Protein AF-A0A844HP53-F1 (afdb_monomer)

Structure (mmCIF, N/CA/C/O backbone):
data_AF-A0A844HP53-F1
#
_entry.id   AF-A0A844HP53-F1
#
loop_
_atom_site.group_PDB
_atom_site.id
_atom_site.type_symbol
_atom_site.label_atom_id
_atom_site.label_alt_id
_atom_site.label_comp_id
_atom_site.label_asym_id
_atom_site.label_entity_id
_atom_site.label_seq_id
_atom_site.pdbx_PDB_ins_code
_atom_site.Cartn_x
_atom_site.Cartn_y
_atom_site.Cartn_z
_atom_site.occupancy
_atom_site.B_iso_or_equiv
_atom_site.auth_seq_id
_atom_site.auth_comp_id
_atom_site.auth_asym_id
_atom_site.auth_atom_id
_atom_site.pdbx_PDB_model_num
ATOM 1 N N . MET A 1 1 ? -30.513 25.811 -6.859 1.00 56.50 1 MET A N 1
ATOM 2 C CA . MET A 1 1 ? -29.983 24.717 -6.025 1.00 56.50 1 MET A CA 1
ATOM 3 C C . MET A 1 1 ? -29.668 23.568 -6.950 1.00 56.50 1 MET A C 1
ATOM 5 O O . MET A 1 1 ? -30.513 23.239 -7.775 1.00 56.50 1 MET A O 1
ATOM 9 N N . ASN A 1 2 ? -28.426 23.099 -6.909 1.00 81.19 2 ASN A N 1
ATOM 10 C CA . ASN A 1 2 ? -27.923 22.003 -7.724 1.00 81.19 2 ASN A CA 1
ATOM 11 C C . ASN A 1 2 ? -28.141 20.697 -6.949 1.00 81.19 2 ASN A C 1
ATOM 13 O O . ASN A 1 2 ? -27.828 20.632 -5.767 1.00 81.19 2 ASN A O 1
ATOM 17 N N . TRP A 1 3 ? -28.694 19.682 -7.607 1.00 73.06 3 TRP A N 1
ATOM 18 C CA . TRP A 1 3 ? -29.019 18.391 -6.989 1.00 73.06 3 TRP A CA 1
ATOM 19 C C . TRP A 1 3 ? -27.770 17.646 -6.479 1.00 73.06 3 TRP A C 1
ATOM 21 O O . TRP A 1 3 ? -27.848 16.889 -5.518 1.00 73.06 3 TRP A O 1
ATOM 31 N N . MET A 1 4 ? -26.606 17.922 -7.077 1.00 60.91 4 MET A N 1
ATOM 32 C CA . MET A 1 4 ? -25.311 17.404 -6.624 1.00 60.91 4 MET A CA 1
ATOM 33 C C . MET A 1 4 ? -24.900 17.964 -5.254 1.00 60.91 4 MET A C 1
ATOM 35 O O . MET A 1 4 ? -24.504 17.196 -4.384 1.00 60.91 4 MET A O 1
ATOM 39 N N . ASP A 1 5 ? -25.076 19.268 -5.027 1.00 77.81 5 ASP A N 1
ATOM 40 C CA . ASP A 1 5 ? -24.695 19.920 -3.765 1.00 77.81 5 ASP A CA 1
ATOM 41 C C . ASP A 1 5 ? -25.556 19.417 -2.585 1.00 77.81 5 ASP A C 1
ATOM 43 O O . ASP A 1 5 ? -25.084 19.313 -1.453 1.00 77.81 5 ASP A O 1
ATOM 47 N N . GLU A 1 6 ? -26.829 19.088 -2.840 1.00 77.31 6 GLU A N 1
ATOM 48 C CA . GLU A 1 6 ? -27.730 18.497 -1.839 1.00 77.31 6 GLU A CA 1
ATOM 49 C C . GLU A 1 6 ? -27.341 17.048 -1.506 1.00 77.31 6 GLU A C 1
ATOM 51 O O . GLU A 1 6 ? -27.349 16.667 -0.335 1.00 77.31 6 GLU A O 1
ATOM 56 N N . TYR A 1 7 ? -26.939 16.264 -2.511 1.00 76.56 7 TYR A N 1
ATOM 57 C CA . TYR A 1 7 ? -26.491 14.882 -2.333 1.00 76.56 7 TYR A CA 1
ATOM 58 C C . TYR A 1 7 ? -25.158 14.787 -1.572 1.00 76.56 7 TYR A C 1
ATOM 60 O O . TYR A 1 7 ? -25.020 13.976 -0.656 1.00 76.56 7 TYR A O 1
ATOM 68 N N . GLU A 1 8 ? -24.191 15.651 -1.886 1.00 80.12 8 GLU A N 1
ATOM 69 C CA . GLU A 1 8 ? -22.918 15.721 -1.156 1.00 80.12 8 GLU A CA 1
ATOM 70 C C . GLU A 1 8 ? -23.117 16.151 0.303 1.00 80.12 8 GLU A C 1
ATOM 72 O O . GLU A 1 8 ? -22.498 15.591 1.211 1.00 80.12 8 GLU A O 1
ATOM 77 N N . ALA A 1 9 ? -24.022 17.101 0.557 1.00 79.12 9 ALA A N 1
ATOM 78 C CA . ALA A 1 9 ? -24.368 17.511 1.915 1.00 79.12 9 ALA A CA 1
ATOM 79 C C . ALA A 1 9 ? -25.042 16.379 2.712 1.00 79.12 9 ALA A C 1
ATOM 81 O O . ALA A 1 9 ? -24.780 16.232 3.910 1.00 79.12 9 ALA A O 1
ATOM 82 N N . GLU A 1 10 ? -25.881 15.567 2.064 1.00 84.62 10 GLU A N 1
ATOM 83 C CA . GLU A 1 10 ? -26.513 14.399 2.680 1.00 84.62 10 GLU A CA 1
ATOM 84 C C . GLU A 1 10 ? -25.484 13.312 3.020 1.00 84.62 10 GLU A C 1
ATOM 86 O O . GLU A 1 10 ? -25.452 12.848 4.162 1.00 84.62 10 GLU A O 1
ATOM 91 N N . LEU A 1 11 ? -24.587 12.973 2.089 1.00 81.12 11 LEU A N 1
ATOM 92 C CA . LEU A 1 11 ? -23.489 12.026 2.324 1.00 81.12 11 LEU A CA 1
ATOM 93 C C . LEU A 1 11 ? -22.567 12.487 3.457 1.00 81.12 11 LEU A C 1
ATOM 95 O O . LEU A 1 11 ? -22.246 11.706 4.353 1.00 81.12 11 LEU A O 1
ATOM 99 N N . ALA A 1 12 ? -22.191 13.767 3.475 1.00 79.38 12 ALA A N 1
ATOM 100 C CA . ALA A 1 12 ? -21.385 14.333 4.553 1.00 79.38 12 ALA A CA 1
ATOM 101 C C . ALA A 1 12 ? -22.116 14.279 5.907 1.00 79.38 12 ALA A C 1
ATOM 103 O O . ALA A 1 12 ? -21.496 14.039 6.946 1.00 79.38 12 ALA A O 1
ATOM 104 N N . GLY A 1 13 ? -23.438 14.480 5.914 1.00 81.00 13 GLY A N 1
ATOM 105 C CA . GLY A 1 13 ? -24.278 14.319 7.100 1.00 81.00 13 GLY A CA 1
ATOM 106 C C . GLY A 1 13 ? -24.321 12.874 7.604 1.00 81.00 13 GLY A C 1
ATOM 107 O O . GLY A 1 13 ? -24.155 12.642 8.803 1.00 81.00 13 GLY A O 1
ATOM 108 N N . GLN A 1 14 ? -24.488 11.908 6.699 1.00 85.38 14 GLN A N 1
ATOM 109 C CA . GLN A 1 14 ? -24.494 10.477 7.015 1.00 85.38 14 GLN A CA 1
ATOM 110 C C . GLN A 1 14 ? -23.136 10.008 7.550 1.00 85.38 14 GLN A C 1
ATOM 112 O O . GLN A 1 14 ? -23.093 9.340 8.582 1.00 85.38 14 GLN A O 1
ATOM 117 N N . ALA A 1 15 ? -22.031 10.426 6.926 1.00 80.50 15 ALA A N 1
ATOM 118 C CA . ALA A 1 15 ? -20.679 10.107 7.383 1.00 80.50 15 ALA A CA 1
ATOM 119 C C . ALA A 1 15 ? -20.414 10.638 8.803 1.00 80.50 15 ALA A C 1
ATOM 121 O O . ALA A 1 15 ? -19.943 9.903 9.668 1.00 80.50 15 ALA A O 1
ATOM 122 N N . ARG A 1 16 ? -20.799 11.890 9.092 1.00 85.31 16 ARG A N 1
ATOM 123 C CA . ARG A 1 16 ? -20.675 12.469 10.444 1.00 85.31 16 ARG A CA 1
ATOM 124 C C . ARG A 1 16 ? -21.508 11.720 11.482 1.00 85.31 16 ARG A C 1
ATOM 126 O O . ARG A 1 16 ? -21.058 11.546 12.611 1.00 85.31 16 ARG A O 1
ATOM 133 N N . ALA A 1 17 ? -22.716 11.292 11.116 1.00 82.81 17 ALA A N 1
ATOM 134 C CA . ALA A 1 17 ? -23.575 10.519 12.006 1.00 82.81 17 ALA A CA 1
ATOM 135 C C . ALA A 1 17 ? -22.999 9.123 12.294 1.00 82.81 17 ALA A C 1
ATOM 137 O O . ALA A 1 17 ? -23.087 8.665 13.432 1.00 82.81 17 ALA A O 1
ATOM 138 N N . ALA A 1 18 ? -22.384 8.480 11.298 1.00 81.00 18 ALA A N 1
ATOM 139 C CA . ALA A 1 18 ? -21.713 7.193 11.462 1.00 81.00 18 ALA A CA 1
ATOM 140 C C . ALA A 1 18 ? -20.520 7.298 12.425 1.00 81.00 18 ALA A C 1
ATOM 142 O O . ALA A 1 18 ? -20.474 6.557 13.403 1.00 81.00 18 ALA A O 1
ATOM 143 N N . ILE A 1 19 ? -19.643 8.290 12.231 1.00 80.56 19 ILE A N 1
ATOM 144 C CA . ILE A 1 19 ? -18.492 8.538 13.119 1.00 80.56 19 ILE A CA 1
ATOM 145 C C . ILE A 1 19 ? -18.961 8.794 14.558 1.00 80.56 19 ILE A C 1
ATOM 147 O O . ILE A 1 19 ? -18.470 8.185 15.503 1.00 80.56 19 ILE A O 1
ATOM 151 N N . ALA A 1 20 ? -19.976 9.646 14.741 1.00 85.44 20 ALA A N 1
ATOM 152 C CA . ALA A 1 20 ? -20.517 9.930 16.070 1.00 85.44 20 ALA A CA 1
ATOM 153 C C . ALA A 1 20 ? -21.138 8.689 16.741 1.00 85.44 20 ALA A C 1
ATOM 155 O O . ALA A 1 20 ? -21.084 8.552 17.966 1.00 85.44 20 ALA A O 1
ATOM 156 N N . ALA A 1 21 ? -21.741 7.789 15.958 1.00 85.31 21 ALA A N 1
ATOM 157 C CA . ALA A 1 21 ? -22.288 6.536 16.462 1.00 85.31 21 ALA A CA 1
ATOM 158 C C . ALA A 1 21 ? -21.182 5.551 16.875 1.00 85.31 21 ALA A C 1
ATOM 160 O O . ALA A 1 21 ? -21.308 4.918 17.925 1.00 85.31 21 ALA A O 1
ATOM 161 N N . GLU A 1 22 ? -20.097 5.457 16.104 1.00 83.19 22 GLU A N 1
ATOM 162 C CA . GLU A 1 22 ? -18.919 4.653 16.450 1.00 83.19 22 GLU A CA 1
ATOM 163 C C . GLU A 1 22 ? -18.240 5.165 17.723 1.00 83.19 22 GLU A C 1
ATOM 165 O O . GLU A 1 22 ? -17.995 4.384 18.645 1.00 83.19 22 GLU A O 1
ATOM 170 N N . ASP A 1 23 ? -18.044 6.479 17.845 1.00 86.38 23 ASP A N 1
ATOM 171 C CA . ASP A 1 23 ? -17.494 7.103 19.051 1.00 86.38 23 ASP A CA 1
ATOM 172 C C . ASP A 1 23 ? -18.372 6.849 20.279 1.00 86.38 23 ASP A C 1
ATOM 174 O O . ASP A 1 23 ? -17.874 6.561 21.373 1.00 86.38 23 ASP A O 1
ATOM 178 N N . ALA A 1 24 ? -19.695 6.948 20.131 1.00 86.75 24 ALA A N 1
ATOM 179 C CA . ALA A 1 24 ? -20.627 6.657 21.213 1.00 86.75 24 ALA A CA 1
ATOM 180 C C . ALA A 1 24 ? -20.576 5.177 21.619 1.00 86.75 24 ALA A C 1
ATOM 182 O O . ALA A 1 24 ? -20.567 4.873 22.814 1.00 86.75 24 ALA A O 1
ATOM 183 N N . ALA A 1 25 ? -20.498 4.266 20.645 1.00 86.31 25 ALA A N 1
ATOM 184 C CA . ALA A 1 25 ? -20.372 2.834 20.886 1.00 86.31 25 ALA A CA 1
ATOM 185 C C . ALA A 1 25 ? -19.059 2.502 21.606 1.00 86.31 25 ALA A C 1
ATOM 187 O O . ALA A 1 25 ? -19.082 1.812 22.625 1.00 86.31 25 ALA A O 1
ATOM 188 N N . TRP A 1 26 ? -17.932 3.061 21.155 1.00 83.81 26 TRP A N 1
ATOM 189 C CA . TRP A 1 26 ? -16.643 2.910 21.825 1.00 83.81 26 TRP A CA 1
ATOM 190 C C . TRP A 1 26 ? -16.691 3.457 23.250 1.00 83.81 26 TRP A C 1
ATOM 192 O O . TRP A 1 26 ? -16.259 2.796 24.191 1.00 83.81 26 TRP A O 1
ATOM 202 N N . ASN A 1 27 ? -17.257 4.646 23.456 1.00 90.31 27 ASN A N 1
ATOM 203 C CA . ASN A 1 27 ? -17.335 5.255 24.782 1.00 90.31 27 ASN A CA 1
ATOM 204 C C .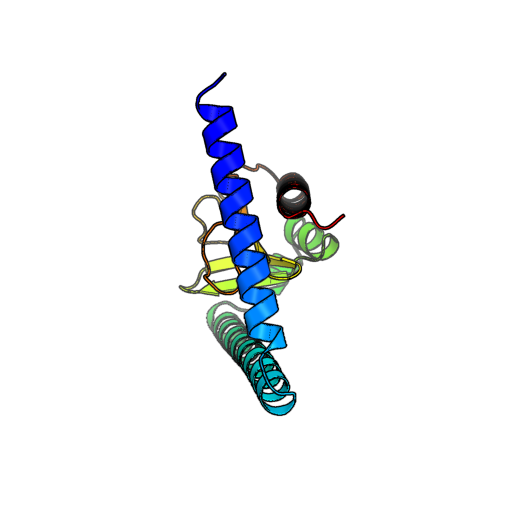 ASN A 1 27 ? -18.270 4.519 25.748 1.00 90.31 27 ASN A C 1
ATOM 206 O O . ASN A 1 27 ? -18.037 4.590 26.956 1.00 90.31 27 ASN A O 1
ATOM 210 N N . ALA A 1 28 ? -19.262 3.787 25.238 1.00 92.06 28 ALA A N 1
ATOM 211 C CA . ALA A 1 28 ? -20.152 2.951 26.036 1.00 92.06 28 ALA A CA 1
ATOM 212 C C . ALA A 1 28 ? -19.487 1.663 26.557 1.00 92.06 28 ALA A C 1
ATOM 214 O O . ALA A 1 28 ? -19.975 1.091 27.532 1.00 92.06 28 ALA A O 1
ATOM 215 N N . LEU A 1 29 ? -18.379 1.219 25.949 1.00 90.75 29 LEU A N 1
ATOM 216 C CA . LEU A 1 29 ? -17.634 0.049 26.414 1.00 90.75 29 LEU A CA 1
ATOM 217 C C . LEU A 1 29 ? -16.970 0.310 27.771 1.00 90.75 29 LEU A C 1
ATOM 219 O O . LEU A 1 29 ? -16.380 1.368 28.023 1.00 90.75 29 LEU A O 1
ATOM 223 N N . SER A 1 30 ? -16.996 -0.702 28.632 1.00 95.81 30 SER A N 1
ATOM 224 C CA . SER A 1 30 ? -16.219 -0.713 29.867 1.00 95.81 30 SER A CA 1
ATOM 225 C C . SER A 1 30 ? -14.708 -0.737 29.579 1.00 95.81 30 SER A C 1
ATOM 227 O O . SER A 1 30 ? -14.279 -1.161 28.503 1.00 95.81 30 SER A O 1
ATOM 229 N N . PRO A 1 31 ? -13.854 -0.332 30.541 1.00 94.56 31 PRO A N 1
ATOM 230 C CA . PRO A 1 31 ? -12.403 -0.408 30.370 1.00 94.56 31 PRO A CA 1
ATOM 231 C C . PRO A 1 31 ? -11.898 -1.809 29.992 1.00 94.56 31 PRO A C 1
ATOM 233 O O . PRO A 1 31 ? -11.019 -1.924 29.145 1.00 94.56 31 PRO A O 1
ATOM 236 N N . ALA A 1 32 ? -12.493 -2.864 30.562 1.00 93.12 32 ALA A N 1
ATOM 237 C CA . ALA A 1 32 ? -12.123 -4.248 30.264 1.00 93.12 32 ALA A CA 1
ATOM 238 C C . ALA A 1 32 ? -12.490 -4.659 28.826 1.00 93.12 32 ALA A C 1
ATOM 240 O O . ALA A 1 32 ? -11.725 -5.361 28.170 1.00 93.12 32 ALA A O 1
ATOM 241 N N . GLU A 1 33 ? -13.635 -4.202 28.311 1.00 92.38 33 GLU A N 1
ATOM 242 C CA . GLU A 1 33 ? -14.043 -4.459 26.923 1.00 92.38 33 GLU A CA 1
ATOM 243 C C . GLU A 1 33 ? -13.157 -3.708 25.925 1.00 92.38 33 GLU A C 1
ATOM 245 O O . GLU A 1 33 ? -12.764 -4.277 24.908 1.00 92.38 33 GLU A O 1
ATOM 250 N N . LYS A 1 34 ? -12.772 -2.463 26.237 1.00 91.06 34 LYS A N 1
ATOM 251 C CA . LYS A 1 34 ? -11.810 -1.697 25.427 1.00 91.06 34 LYS A CA 1
ATOM 252 C C . LYS A 1 34 ? -10.444 -2.371 25.386 1.00 91.06 34 LYS A C 1
ATOM 254 O O . LYS A 1 34 ? -9.846 -2.482 24.321 1.00 91.06 34 LYS A O 1
ATOM 259 N N . GLU A 1 35 ? -9.957 -2.840 26.533 1.00 91.19 35 GLU A N 1
ATOM 260 C CA . GLU A 1 35 ? -8.684 -3.558 26.622 1.00 91.19 35 GLU A CA 1
ATOM 261 C C . GLU A 1 35 ? -8.722 -4.862 25.816 1.00 91.19 35 GLU A C 1
ATOM 263 O O . GLU A 1 35 ? -7.800 -5.132 25.047 1.00 91.19 35 GLU A O 1
ATOM 268 N N . ALA A 1 36 ? -9.813 -5.628 25.909 1.00 89.94 36 ALA A N 1
ATOM 269 C CA . ALA A 1 36 ? -10.008 -6.835 25.111 1.00 89.94 36 ALA A CA 1
ATOM 270 C C . ALA A 1 36 ? -10.056 -6.540 23.601 1.00 89.94 36 ALA A C 1
ATOM 272 O O . ALA A 1 36 ? -9.459 -7.280 22.821 1.00 89.94 36 ALA A O 1
ATOM 273 N N . ALA A 1 37 ? -10.713 -5.452 23.184 1.00 85.38 37 ALA A N 1
ATOM 274 C CA . ALA A 1 37 ? -10.762 -5.033 21.784 1.00 85.38 37 ALA A CA 1
ATOM 275 C C . ALA A 1 37 ? -9.371 -4.649 21.249 1.00 85.38 37 ALA A C 1
ATOM 277 O O . ALA A 1 37 ? -8.965 -5.125 20.192 1.00 85.38 37 ALA A O 1
ATOM 278 N N . LEU A 1 38 ? -8.602 -3.863 22.010 1.00 86.12 38 LEU A N 1
ATOM 279 C CA . LEU A 1 38 ? -7.226 -3.497 21.651 1.00 86.12 38 LEU A CA 1
ATOM 280 C C . LEU A 1 38 ? -6.287 -4.710 21.629 1.00 86.12 38 LEU A C 1
ATOM 282 O O . LEU A 1 38 ? -5.393 -4.793 20.787 1.00 86.12 38 LEU A O 1
ATOM 286 N N . ALA A 1 39 ? -6.471 -5.658 22.550 1.00 87.12 39 ALA A N 1
ATOM 287 C CA . ALA A 1 39 ? -5.716 -6.905 22.561 1.00 87.12 39 ALA A CA 1
ATOM 288 C C . ALA A 1 39 ? -6.046 -7.775 21.340 1.00 87.12 39 ALA A C 1
ATOM 290 O O . ALA A 1 39 ? -5.140 -8.355 20.744 1.00 87.12 39 ALA A O 1
ATOM 291 N N . ALA A 1 40 ? -7.317 -7.832 20.933 1.00 84.69 40 ALA A N 1
ATOM 292 C CA . ALA A 1 40 ? -7.735 -8.535 19.727 1.00 84.69 40 ALA A CA 1
ATOM 293 C C . ALA A 1 40 ? -7.159 -7.890 18.456 1.00 84.69 40 ALA A C 1
ATOM 295 O O . ALA A 1 40 ? -6.686 -8.615 17.584 1.00 84.69 40 ALA A O 1
ATOM 296 N N . ASP A 1 41 ? -7.142 -6.555 18.367 1.00 80.38 41 ASP A N 1
ATOM 297 C CA . ASP A 1 41 ? -6.516 -5.839 17.246 1.00 80.38 41 ASP A CA 1
ATOM 298 C C . ASP A 1 41 ? -5.017 -6.147 17.151 1.00 80.38 41 ASP A C 1
ATOM 300 O O . ASP A 1 41 ? -4.506 -6.536 16.101 1.00 80.38 41 ASP A O 1
ATOM 304 N N . ARG A 1 42 ? -4.313 -6.093 18.287 1.00 83.94 42 ARG A N 1
ATOM 305 C CA . ARG A 1 42 ? -2.894 -6.459 18.355 1.00 83.94 42 ARG A CA 1
ATOM 306 C C . ARG A 1 42 ? -2.651 -7.903 17.926 1.00 83.94 42 ARG A C 1
ATOM 308 O O . ARG A 1 42 ? -1.743 -8.150 17.143 1.00 83.94 42 ARG A O 1
ATOM 315 N N . ALA A 1 43 ? -3.477 -8.839 18.389 1.00 85.88 43 ALA A N 1
ATOM 316 C CA . ALA A 1 43 ? -3.358 -10.244 18.015 1.00 85.88 43 ALA A CA 1
ATOM 317 C C . ALA A 1 43 ? -3.596 -10.471 16.513 1.00 85.88 43 ALA A C 1
ATOM 319 O O . ALA A 1 43 ? -2.929 -11.312 15.913 1.00 85.88 43 ALA A O 1
ATOM 320 N N . LYS A 1 44 ? -4.513 -9.719 15.886 1.00 82.88 44 LYS A N 1
ATOM 321 C CA . LYS A 1 44 ? -4.699 -9.750 14.427 1.00 82.88 44 LYS A CA 1
ATOM 322 C C . LYS A 1 44 ? -3.456 -9.251 13.696 1.00 82.88 44 LYS A C 1
ATOM 324 O O . LYS A 1 44 ? -3.004 -9.931 12.781 1.00 82.88 44 LYS A O 1
ATOM 329 N N . ARG A 1 45 ? -2.881 -8.123 14.130 1.00 79.12 45 ARG A N 1
ATOM 330 C CA . ARG A 1 45 ? -1.635 -7.583 13.556 1.00 79.12 45 ARG A CA 1
ATOM 331 C C . ARG A 1 45 ? -0.486 -8.583 13.675 1.00 79.12 45 ARG A C 1
ATOM 333 O O . ARG A 1 45 ? 0.132 -8.913 12.675 1.00 79.12 45 ARG A O 1
ATOM 340 N N . GLU A 1 46 ? -0.278 -9.152 14.861 1.00 84.12 46 GLU A N 1
ATOM 341 C CA . GLU A 1 46 ? 0.754 -10.174 15.092 1.00 84.12 46 GLU A CA 1
ATOM 342 C C . GLU A 1 46 ? 0.533 -11.436 14.238 1.00 84.12 46 GLU A C 1
ATOM 344 O O . GLU A 1 46 ? 1.488 -12.036 13.738 1.00 84.12 46 GLU A O 1
ATOM 349 N N . ALA A 1 47 ? -0.721 -11.858 14.049 1.00 80.56 47 ALA A N 1
ATOM 350 C CA . ALA A 1 47 ? -1.053 -13.003 13.206 1.00 80.56 47 ALA A CA 1
ATOM 351 C C . ALA A 1 47 ? -0.791 -12.732 11.717 1.00 80.56 47 ALA A C 1
ATOM 353 O O .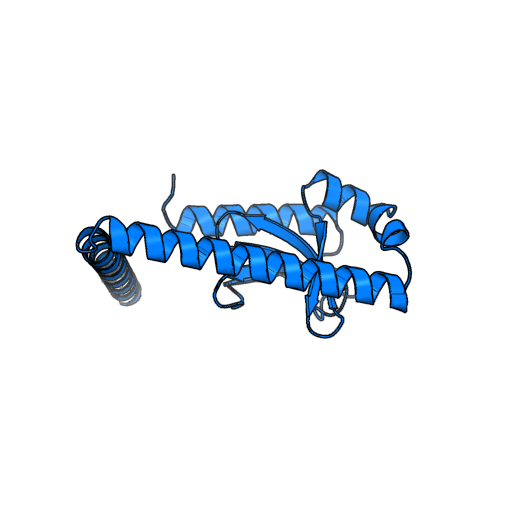 ALA A 1 47 ? -0.323 -13.635 11.014 1.00 80.56 47 ALA A O 1
ATOM 354 N N . GLU A 1 48 ? -1.075 -11.516 11.250 1.00 77.81 48 GLU A N 1
ATOM 355 C CA . GLU A 1 48 ? -0.774 -11.094 9.885 1.00 77.81 48 GLU A CA 1
ATOM 356 C C . GLU A 1 48 ? 0.738 -10.972 9.678 1.00 77.81 48 GLU A C 1
ATOM 358 O O . GLU A 1 48 ? 1.255 -11.580 8.746 1.00 77.81 48 GLU A O 1
ATOM 363 N N . ASP A 1 49 ? 1.479 -10.354 10.599 1.00 75.56 49 ASP A N 1
ATOM 364 C CA . ASP A 1 49 ? 2.948 -10.301 10.554 1.00 75.56 49 ASP A CA 1
ATOM 365 C C . ASP A 1 49 ? 3.558 -11.712 10.473 1.00 75.56 49 ASP A C 1
ATOM 367 O O . ASP A 1 49 ? 4.408 -12.002 9.629 1.00 75.56 49 ASP A O 1
ATOM 371 N N . ALA A 1 50 ? 3.068 -12.648 11.293 1.00 79.81 50 ALA A N 1
ATOM 372 C CA . ALA A 1 50 ? 3.520 -14.036 11.259 1.00 79.81 50 ALA A CA 1
ATOM 373 C C . ALA A 1 50 ? 3.141 -14.759 9.954 1.00 79.81 50 ALA A C 1
ATOM 375 O O . ALA A 1 50 ? 3.851 -15.669 9.516 1.00 79.81 50 ALA A O 1
ATOM 376 N N . ARG A 1 51 ? 2.002 -14.420 9.340 1.00 79.56 51 ARG A N 1
ATOM 377 C CA . ARG A 1 51 ? 1.607 -14.943 8.025 1.00 79.56 51 ARG A CA 1
ATOM 378 C C . ARG A 1 51 ? 2.524 -14.406 6.934 1.00 79.56 51 ARG A C 1
ATOM 380 O O . ARG A 1 51 ? 2.961 -15.201 6.105 1.00 79.56 51 ARG A O 1
ATOM 387 N N . GLN A 1 52 ? 2.842 -13.120 6.977 1.00 70.19 52 GLN A N 1
ATOM 388 C CA . GLN A 1 52 ? 3.739 -12.461 6.035 1.00 70.19 52 GLN A CA 1
ATOM 389 C C . GLN A 1 52 ? 5.146 -13.046 6.102 1.00 70.19 52 GLN A C 1
ATOM 391 O O . GLN A 1 52 ? 5.710 -13.401 5.069 1.00 70.19 52 GLN A O 1
ATOM 396 N N . GLU A 1 53 ? 5.664 -13.295 7.305 1.00 76.06 53 GLU A N 1
ATOM 397 C CA . GLU A 1 53 ? 6.964 -13.947 7.463 1.00 76.06 53 GLU A CA 1
ATOM 398 C C . GLU A 1 53 ? 6.972 -15.368 6.878 1.00 76.06 53 GLU A C 1
ATOM 400 O O . GLU A 1 53 ? 7.901 -15.742 6.168 1.00 76.06 53 GLU A O 1
ATOM 405 N N . ARG A 1 54 ? 5.911 -16.165 7.082 1.00 79.31 54 ARG A N 1
ATOM 406 C CA . ARG A 1 54 ? 5.813 -17.499 6.453 1.00 79.31 54 ARG A CA 1
ATOM 407 C C . ARG A 1 54 ? 5.817 -17.427 4.927 1.00 79.31 54 ARG A C 1
ATOM 409 O O . ARG A 1 54 ? 6.409 -18.288 4.280 1.00 79.31 54 ARG A O 1
ATOM 416 N N . ILE A 1 55 ? 5.138 -16.435 4.360 1.00 72.25 55 ILE A N 1
ATOM 417 C CA . ILE A 1 55 ? 5.091 -16.226 2.913 1.00 72.25 55 ILE A CA 1
ATOM 418 C C . ILE A 1 55 ? 6.476 -15.820 2.392 1.00 72.25 55 ILE A C 1
ATOM 420 O O . ILE A 1 55 ? 6.941 -16.414 1.420 1.00 72.25 55 ILE A O 1
ATOM 424 N N . ARG A 1 56 ? 7.165 -14.896 3.078 1.00 67.81 56 ARG A N 1
ATOM 425 C CA . ARG A 1 56 ? 8.548 -14.497 2.774 1.00 67.81 56 ARG A CA 1
ATOM 426 C C . ARG A 1 56 ? 9.490 -15.700 2.782 1.00 67.81 56 ARG A C 1
ATOM 428 O O . ARG A 1 56 ? 10.217 -15.908 1.818 1.00 67.81 56 ARG A O 1
ATOM 435 N N . GLN A 1 57 ? 9.437 -16.534 3.822 1.00 72.62 57 GLN A N 1
ATOM 436 C CA . GLN A 1 57 ? 10.259 -17.749 3.913 1.00 72.62 57 GLN A CA 1
ATOM 437 C C . GLN A 1 57 ? 9.970 -18.730 2.769 1.00 72.62 57 GLN A C 1
ATOM 439 O O . GLN A 1 57 ? 10.896 -19.210 2.123 1.00 72.62 57 GLN A O 1
ATOM 444 N N . HIS A 1 58 ? 8.696 -18.982 2.450 1.00 70.38 58 HIS A N 1
ATOM 445 C CA . HIS A 1 58 ? 8.338 -19.835 1.314 1.00 70.38 58 HIS A CA 1
ATOM 446 C C . HIS A 1 58 ? 8.833 -19.260 -0.026 1.00 70.38 58 HIS A C 1
ATOM 448 O O . HIS A 1 58 ? 9.233 -20.014 -0.914 1.00 70.38 58 HIS A O 1
ATOM 454 N N . HIS A 1 59 ? 8.815 -17.934 -0.193 1.00 60.78 59 HIS A N 1
ATOM 455 C CA . HIS A 1 59 ? 9.363 -17.277 -1.377 1.00 60.78 59 HIS A CA 1
ATOM 456 C C . HIS A 1 59 ? 10.883 -17.458 -1.460 1.00 60.78 59 HIS A C 1
ATOM 458 O O . HIS A 1 59 ? 11.370 -17.956 -2.471 1.00 60.78 59 HIS A O 1
ATOM 464 N N . LEU A 1 60 ? 11.605 -17.170 -0.372 1.00 61.62 60 LEU A N 1
ATOM 465 C CA . LEU A 1 60 ? 13.050 -17.393 -0.239 1.00 61.62 60 LEU A CA 1
ATOM 466 C C . LEU A 1 60 ? 13.450 -18.824 -0.617 1.00 61.62 60 LEU A C 1
ATOM 468 O O . LEU A 1 60 ? 14.392 -19.032 -1.381 1.00 61.62 60 LEU A O 1
ATOM 472 N N . GLU A 1 61 ? 12.713 -19.817 -0.117 1.00 72.25 61 GLU A N 1
ATOM 473 C CA . GLU A 1 61 ? 12.945 -21.234 -0.414 1.00 72.25 61 GLU A CA 1
ATOM 474 C C . GLU A 1 61 ? 12.699 -21.587 -1.887 1.00 72.25 61 GLU A C 1
ATOM 476 O O . GLU A 1 61 ? 13.366 -22.468 -2.435 1.00 72.25 61 GLU A O 1
ATOM 481 N N . ARG A 1 62 ? 11.726 -20.933 -2.531 1.00 61.94 62 ARG A N 1
ATOM 482 C CA . ARG A 1 62 ? 11.263 -21.286 -3.878 1.00 61.94 62 ARG A CA 1
ATOM 483 C C . ARG A 1 62 ? 11.954 -20.505 -4.993 1.00 61.94 62 ARG A C 1
ATOM 485 O O . ARG A 1 62 ? 12.127 -21.054 -6.080 1.00 61.94 62 ARG A O 1
ATOM 492 N N . PHE A 1 63 ? 12.311 -19.254 -4.741 1.00 59.69 63 PHE A N 1
ATOM 493 C CA . PHE A 1 63 ? 12.756 -18.303 -5.759 1.00 59.69 63 PHE A CA 1
ATOM 494 C C . PHE A 1 63 ? 14.127 -17.683 -5.454 1.00 59.69 63 PHE A C 1
ATOM 496 O O . PHE A 1 63 ? 14.727 -17.100 -6.352 1.00 59.69 63 PHE A O 1
ATOM 503 N N . GLY A 1 64 ? 14.677 -17.895 -4.254 1.00 58.41 64 GLY A N 1
ATOM 504 C CA . GLY A 1 64 ? 15.933 -17.283 -3.821 1.00 58.41 64 GLY A CA 1
ATOM 505 C C . GLY A 1 64 ? 15.714 -15.951 -3.096 1.00 58.41 64 GLY A C 1
ATOM 506 O O . GLY A 1 64 ? 14.574 -15.563 -2.850 1.00 58.41 64 GLY A O 1
ATOM 507 N N . PRO A 1 65 ? 16.794 -15.278 -2.668 1.00 56.81 65 PRO A N 1
ATOM 508 C CA . PRO A 1 65 ? 16.684 -14.034 -1.924 1.00 56.81 65 PRO A CA 1
ATOM 509 C C . PRO A 1 65 ? 16.185 -12.879 -2.794 1.00 56.81 65 PRO A C 1
ATOM 511 O O . PRO A 1 65 ? 16.631 -12.703 -3.925 1.00 56.81 65 PRO A O 1
ATOM 514 N N . ASP A 1 66 ? 15.341 -12.039 -2.193 1.00 66.38 66 ASP A N 1
ATOM 515 C CA . ASP A 1 66 ? 14.844 -10.762 -2.731 1.00 66.38 66 ASP A CA 1
ATOM 516 C C . ASP A 1 66 ? 15.969 -9.725 -2.991 1.00 66.38 66 ASP A C 1
ATOM 518 O O . ASP A 1 66 ? 15.719 -8.609 -3.450 1.00 66.38 66 ASP A O 1
ATOM 522 N N . ASP A 1 67 ? 17.224 -10.100 -2.720 1.00 65.75 67 ASP A N 1
ATOM 523 C CA . ASP A 1 67 ? 18.428 -9.275 -2.803 1.00 65.75 67 ASP A CA 1
ATOM 524 C C . ASP A 1 67 ? 18.615 -8.630 -4.184 1.00 65.75 67 ASP A C 1
ATOM 526 O O . ASP A 1 67 ? 19.129 -7.517 -4.268 1.00 65.75 67 ASP A O 1
ATOM 530 N N . GLU A 1 68 ? 18.206 -9.283 -5.278 1.00 74.38 68 GLU A N 1
ATOM 531 C CA . GLU A 1 68 ? 18.324 -8.700 -6.624 1.00 74.38 68 GLU A CA 1
ATOM 532 C C . GLU A 1 68 ? 17.320 -7.564 -6.858 1.00 74.38 68 GLU A C 1
ATOM 534 O O . GLU A 1 68 ? 17.684 -6.526 -7.422 1.00 74.38 68 GLU A O 1
ATOM 539 N N . ALA A 1 69 ? 16.082 -7.724 -6.380 1.00 82.75 69 ALA A N 1
ATOM 540 C CA . ALA A 1 69 ? 15.050 -6.699 -6.469 1.00 82.75 69 ALA A CA 1
ATOM 541 C C . ALA A 1 69 ? 15.438 -5.475 -5.633 1.00 82.75 69 ALA A C 1
ATOM 543 O O . ALA A 1 69 ? 15.457 -4.354 -6.145 1.00 82.75 69 ALA A O 1
ATOM 544 N N . GLU A 1 70 ? 15.840 -5.690 -4.379 1.00 84.31 70 GLU A N 1
ATOM 545 C CA . GLU A 1 70 ? 16.285 -4.630 -3.469 1.00 84.31 70 GLU A CA 1
ATOM 546 C C . GLU A 1 70 ? 17.596 -3.964 -3.928 1.00 84.31 70 GLU A C 1
ATOM 548 O O . GLU A 1 70 ? 17.791 -2.762 -3.730 1.00 84.31 70 GLU A O 1
ATOM 553 N N . ALA A 1 71 ? 18.499 -4.701 -4.588 1.00 84.19 71 ALA A N 1
ATOM 554 C CA . ALA A 1 71 ? 19.748 -4.150 -5.117 1.00 84.19 71 ALA A CA 1
ATOM 555 C C . ALA A 1 71 ? 19.586 -3.384 -6.440 1.00 84.19 71 ALA A C 1
ATOM 557 O O . ALA A 1 71 ? 20.517 -2.655 -6.828 1.00 84.19 71 ALA A O 1
ATOM 558 N N . SER A 1 72 ? 18.451 -3.526 -7.127 1.00 88.62 72 SER A N 1
ATOM 559 C CA . SER A 1 72 ? 18.156 -2.808 -8.369 1.00 88.62 72 SER A CA 1
ATOM 560 C C . SER A 1 72 ? 18.088 -1.286 -8.158 1.00 88.62 72 SER A C 1
ATOM 562 O O . SER A 1 72 ? 17.977 -0.791 -7.034 1.00 88.62 72 SER A O 1
ATOM 564 N N . THR A 1 73 ? 18.197 -0.514 -9.244 1.00 92.12 73 THR A N 1
ATOM 565 C CA . THR A 1 73 ? 18.056 0.954 -9.186 1.00 92.12 73 THR A CA 1
ATOM 566 C C . THR A 1 73 ? 16.691 1.354 -8.627 1.00 92.12 73 THR A C 1
ATOM 568 O O . THR A 1 73 ? 16.618 2.219 -7.754 1.00 92.12 73 THR A O 1
ATOM 571 N N . ASP A 1 74 ? 15.640 0.679 -9.087 1.00 93.06 74 ASP A N 1
ATOM 572 C CA . ASP A 1 74 ? 14.256 0.954 -8.706 1.00 93.06 74 ASP A CA 1
ATOM 573 C C . ASP A 1 74 ? 13.991 0.509 -7.267 1.00 93.06 74 ASP A C 1
ATOM 575 O O . ASP A 1 74 ? 13.490 1.295 -6.465 1.00 93.06 74 ASP A O 1
ATOM 579 N N . GLY A 1 75 ? 14.441 -0.690 -6.884 1.00 91.38 75 GLY A N 1
ATOM 580 C CA . GLY A 1 75 ? 14.319 -1.177 -5.509 1.00 91.38 75 GLY A CA 1
ATOM 581 C C . GLY A 1 75 ? 15.011 -0.272 -4.493 1.00 91.38 75 GLY A C 1
ATOM 582 O O . GLY A 1 75 ? 14.430 0.058 -3.462 1.00 91.38 75 GLY A O 1
ATOM 583 N N . LYS A 1 76 ? 16.202 0.250 -4.811 1.00 91.81 76 LYS A N 1
ATOM 584 C CA . LYS A 1 76 ? 16.871 1.256 -3.967 1.00 91.81 76 LYS A CA 1
ATOM 585 C C . LYS A 1 76 ? 16.068 2.547 -3.840 1.00 91.81 76 LYS A C 1
ATOM 587 O O . LYS A 1 76 ? 16.084 3.151 -2.768 1.00 91.81 76 LYS A O 1
ATOM 592 N N . ALA A 1 77 ? 15.393 2.983 -4.903 1.00 94.25 77 ALA A N 1
ATOM 593 C CA . ALA A 1 77 ? 14.539 4.167 -4.862 1.00 94.25 77 ALA A CA 1
ATOM 594 C C . ALA A 1 77 ? 13.312 3.940 -3.965 1.00 94.25 77 ALA A C 1
ATOM 596 O O . ALA A 1 77 ? 13.035 4.770 -3.100 1.00 94.25 77 ALA A O 1
ATOM 597 N N . PHE A 1 78 ? 12.640 2.795 -4.104 1.00 94.94 78 PHE A N 1
ATOM 598 C CA . PHE A 1 78 ? 11.506 2.413 -3.262 1.00 94.94 78 PHE A CA 1
ATOM 599 C C . PHE A 1 78 ? 11.901 2.292 -1.785 1.00 94.94 78 PHE A C 1
ATOM 601 O O . PHE A 1 78 ? 11.257 2.896 -0.926 1.00 94.94 78 PHE A O 1
ATOM 608 N N . ILE A 1 79 ? 13.011 1.615 -1.480 1.00 92.12 79 ILE A N 1
ATOM 609 C CA . ILE A 1 79 ? 13.533 1.499 -0.108 1.00 92.12 79 ILE A CA 1
ATOM 610 C C . ILE A 1 79 ? 13.857 2.878 0.477 1.00 92.12 79 ILE A C 1
ATOM 612 O O . ILE A 1 79 ? 13.498 3.167 1.618 1.00 92.12 79 ILE A O 1
ATOM 616 N N . ALA A 1 80 ? 14.490 3.765 -0.300 1.00 92.31 80 ALA A N 1
ATOM 617 C CA . ALA A 1 80 ? 14.774 5.132 0.141 1.00 92.31 80 ALA A CA 1
ATOM 618 C C . ALA A 1 80 ? 13.496 5.945 0.432 1.00 92.31 80 ALA A C 1
ATOM 620 O O . ALA A 1 80 ? 13.524 6.832 1.285 1.00 92.31 80 ALA A O 1
ATOM 621 N N . ALA A 1 81 ? 12.383 5.622 -0.233 1.00 92.94 81 ALA A N 1
ATOM 622 C CA . ALA A 1 81 ? 11.060 6.205 -0.006 1.00 92.94 81 ALA A CA 1
ATOM 623 C C . ALA A 1 81 ? 10.241 5.503 1.102 1.00 92.94 81 ALA A C 1
ATOM 625 O O . ALA A 1 81 ? 9.098 5.891 1.373 1.00 92.94 81 ALA A O 1
ATOM 626 N N . GLY A 1 82 ? 10.823 4.503 1.774 1.00 92.06 82 GLY A N 1
ATOM 627 C CA . GLY A 1 82 ? 10.214 3.788 2.899 1.00 92.06 82 GLY A CA 1
ATOM 628 C C . GLY A 1 82 ? 9.327 2.608 2.505 1.00 92.06 82 GLY A C 1
ATOM 629 O O . GLY A 1 82 ? 8.559 2.137 3.342 1.00 92.06 82 GLY A O 1
ATOM 630 N N . PHE A 1 83 ? 9.414 2.138 1.261 1.00 94.06 83 PHE A N 1
ATOM 631 C CA . PHE A 1 83 ? 8.754 0.910 0.835 1.00 94.06 83 PHE A CA 1
ATOM 632 C C . PHE A 1 83 ? 9.584 -0.319 1.213 1.00 94.06 83 PHE A C 1
ATOM 634 O O . PHE A 1 83 ? 10.812 -0.275 1.292 1.00 94.06 83 PHE A O 1
ATOM 641 N N . THR A 1 84 ? 8.904 -1.442 1.391 1.00 91.69 84 THR A N 1
ATOM 642 C CA . THR A 1 84 ? 9.500 -2.769 1.523 1.00 91.69 84 THR A CA 1
ATOM 643 C C . THR A 1 84 ? 8.889 -3.704 0.498 1.00 91.69 84 THR A C 1
ATOM 645 O O . THR A 1 84 ? 7.748 -3.521 0.073 1.00 91.69 84 THR A O 1
ATOM 648 N N . LEU A 1 85 ? 9.644 -4.713 0.076 1.00 89.38 85 LEU A N 1
ATOM 649 C CA . LEU A 1 85 ? 9.098 -5.720 -0.816 1.00 89.38 85 LEU A CA 1
ATOM 650 C C . LEU A 1 85 ? 8.117 -6.612 -0.040 1.00 89.38 85 LEU A C 1
ATOM 652 O O . LEU A 1 85 ? 8.428 -7.112 1.044 1.00 89.38 85 LEU A O 1
ATOM 656 N N . HIS A 1 86 ? 6.913 -6.768 -0.576 1.00 85.88 86 HIS A N 1
ATOM 657 C CA . HIS A 1 86 ? 5.786 -7.397 0.095 1.00 85.88 86 HIS A CA 1
ATOM 658 C C . HIS A 1 86 ? 5.073 -8.379 -0.820 1.00 85.88 86 HIS A C 1
ATOM 660 O O . HIS A 1 86 ? 4.935 -8.149 -2.016 1.00 85.88 86 HIS A O 1
ATOM 666 N N . HIS A 1 87 ? 4.557 -9.452 -0.233 1.00 82.19 87 HIS A N 1
ATOM 667 C CA . HIS A 1 87 ? 3.850 -10.481 -0.968 1.00 82.19 87 HIS A CA 1
ATOM 668 C C . HIS A 1 87 ? 2.341 -10.351 -0.731 1.00 82.19 87 HIS A C 1
ATOM 670 O O . HIS A 1 87 ? 1.828 -10.718 0.326 1.00 82.19 87 HIS A O 1
ATOM 676 N N . THR A 1 88 ? 1.613 -9.872 -1.738 1.00 73.31 88 THR A N 1
ATOM 677 C CA . THR A 1 88 ? 0.179 -9.529 -1.635 1.00 73.31 88 THR A CA 1
ATOM 678 C C . THR A 1 88 ? -0.733 -10.762 -1.531 1.00 73.31 88 THR A C 1
ATOM 680 O O . THR A 1 88 ? -1.901 -10.665 -1.164 1.00 73.31 88 THR A O 1
ATOM 683 N N . GLY A 1 89 ? -0.191 -11.956 -1.795 1.00 67.00 89 GLY A N 1
ATOM 684 C CA . GLY A 1 89 ? -0.927 -13.223 -1.836 1.00 67.00 89 GLY A CA 1
ATOM 685 C C . GLY A 1 89 ? -0.954 -13.794 -3.254 1.00 67.00 89 GLY A C 1
ATOM 686 O O . GLY A 1 89 ? -0.551 -13.135 -4.200 1.00 67.00 89 GLY A O 1
ATOM 687 N N . GLY A 1 90 ? -1.320 -15.069 -3.422 1.00 63.50 90 GLY A N 1
ATOM 688 C CA . GLY A 1 90 ? -1.407 -15.691 -4.758 1.00 63.50 90 GLY A CA 1
ATOM 689 C C . GLY A 1 90 ? -0.080 -15.901 -5.512 1.00 63.50 90 GLY A C 1
ATOM 690 O O . GLY A 1 90 ? -0.091 -16.510 -6.575 1.00 63.50 90 GLY A O 1
ATOM 691 N N . GLY A 1 91 ? 1.053 -15.476 -4.948 1.00 64.31 91 GLY A N 1
ATOM 692 C CA . GLY A 1 91 ? 2.378 -15.531 -5.581 1.00 64.31 91 GLY A CA 1
ATOM 693 C C . GLY A 1 91 ? 2.886 -14.170 -6.060 1.00 64.31 91 GLY A C 1
ATOM 694 O O . GLY A 1 91 ? 3.984 -14.110 -6.607 1.00 64.31 91 GLY A O 1
ATOM 695 N N . CYS A 1 92 ? 2.099 -13.109 -5.869 1.00 77.88 92 CYS A N 1
ATOM 696 C CA . CYS A 1 92 ? 2.397 -11.774 -6.367 1.00 77.88 92 CYS A CA 1
ATOM 697 C C . CYS A 1 92 ? 3.238 -10.967 -5.372 1.00 77.88 92 CYS A C 1
ATOM 699 O O . CYS A 1 92 ? 3.114 -11.129 -4.153 1.00 77.88 92 CYS A O 1
ATOM 701 N N . MET A 1 93 ? 4.072 -10.078 -5.910 1.00 86.12 93 MET A N 1
ATOM 702 C CA . MET A 1 93 ? 4.972 -9.207 -5.151 1.00 86.12 93 MET A CA 1
ATOM 703 C C . MET A 1 93 ? 4.667 -7.744 -5.472 1.00 86.12 93 MET A C 1
ATOM 705 O O . MET A 1 93 ? 4.377 -7.419 -6.615 1.00 86.12 93 MET A O 1
ATOM 709 N N . ALA A 1 94 ? 4.769 -6.869 -4.481 1.00 91.75 94 ALA A N 1
ATOM 710 C CA . ALA A 1 94 ? 4.567 -5.433 -4.602 1.00 91.75 94 ALA A CA 1
ATOM 711 C C . ALA A 1 94 ? 5.580 -4.692 -3.730 1.00 91.75 94 ALA A C 1
ATOM 713 O O . ALA A 1 94 ? 5.987 -5.191 -2.679 1.00 91.75 94 ALA A O 1
ATOM 714 N N . TRP A 1 95 ? 5.939 -3.470 -4.105 1.00 94.44 95 TRP A N 1
ATOM 715 C CA . TRP A 1 95 ? 6.539 -2.535 -3.161 1.00 94.44 95 TRP A CA 1
ATOM 716 C C . TRP A 1 95 ? 5.432 -1.989 -2.269 1.00 94.44 95 TRP A C 1
ATOM 718 O O . TRP A 1 95 ? 4.496 -1.362 -2.755 1.00 94.44 95 TRP A O 1
ATOM 728 N N . ARG A 1 96 ? 5.523 -2.222 -0.962 1.00 93.25 96 ARG A N 1
ATOM 729 C CA . ARG A 1 96 ? 4.514 -1.811 0.016 1.00 93.25 96 ARG A CA 1
ATOM 730 C C . ARG A 1 96 ? 5.040 -0.749 0.962 1.00 93.25 96 ARG A C 1
ATOM 732 O O . ARG A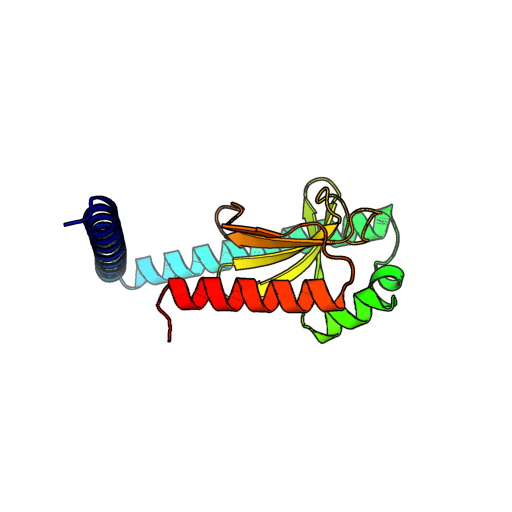 1 96 ? 6.146 -0.862 1.479 1.00 93.25 96 ARG A O 1
ATOM 739 N N . LYS A 1 97 ? 4.195 0.225 1.276 1.00 92.62 97 LYS A N 1
ATOM 740 C CA . LYS A 1 97 ? 4.392 1.190 2.359 1.00 92.62 97 LYS A CA 1
ATOM 741 C C . LYS A 1 97 ? 3.106 1.265 3.179 1.00 92.62 97 LYS A C 1
ATOM 743 O O . LYS A 1 97 ? 2.043 1.551 2.640 1.00 92.62 97 LYS A O 1
ATOM 748 N N . ILE A 1 98 ? 3.203 0.985 4.478 1.00 89.50 98 ILE A N 1
ATOM 749 C CA . ILE A 1 98 ? 2.056 0.998 5.401 1.00 89.50 98 ILE A CA 1
ATOM 750 C C . ILE A 1 98 ? 1.925 2.389 6.006 1.00 89.50 98 ILE A C 1
ATOM 752 O O . ILE A 1 98 ? 2.894 2.907 6.570 1.00 89.50 98 ILE A O 1
ATOM 756 N N . ILE A 1 99 ? 0.733 2.982 5.937 1.00 84.69 99 ILE A N 1
ATOM 757 C CA . ILE A 1 99 ? 0.486 4.331 6.450 1.00 84.69 99 ILE A CA 1
ATOM 758 C C . ILE A 1 99 ? -0.849 4.367 7.193 1.00 84.69 99 ILE A C 1
ATOM 760 O O . ILE A 1 99 ? -1.919 4.421 6.597 1.00 84.69 99 ILE A O 1
ATOM 764 N N . GLY A 1 100 ? -0.795 4.365 8.526 1.00 83.44 100 GLY A N 1
ATOM 765 C CA . GLY A 1 100 ? -2.005 4.325 9.346 1.00 83.44 100 GLY A CA 1
ATOM 766 C C . GLY A 1 100 ? -2.774 3.018 9.134 1.00 83.44 100 GLY A C 1
ATOM 767 O O . GLY A 1 100 ? -2.281 1.955 9.508 1.00 83.44 100 GLY A O 1
ATOM 768 N N . THR A 1 101 ? -3.974 3.114 8.560 1.00 83.44 101 THR A N 1
ATOM 769 C CA . THR A 1 101 ? -4.867 1.979 8.261 1.00 83.44 101 THR A CA 1
ATOM 770 C C . THR A 1 101 ? -4.883 1.597 6.782 1.00 83.44 101 THR A C 1
ATOM 772 O O . THR A 1 101 ? -5.719 0.791 6.386 1.00 83.44 101 THR A O 1
ATOM 775 N N . VAL A 1 102 ? -4.014 2.188 5.958 1.00 86.94 102 VAL A N 1
ATOM 776 C CA . VAL A 1 102 ? -3.957 1.895 4.523 1.00 86.94 102 VAL A CA 1
ATOM 777 C C . VAL A 1 102 ? -2.600 1.351 4.100 1.00 86.94 102 VAL A C 1
ATOM 779 O O . VAL A 1 102 ? -1.560 1.651 4.703 1.00 86.94 102 VAL A O 1
ATOM 782 N N . ASP A 1 103 ? -2.637 0.583 3.023 1.00 91.88 103 ASP A N 1
ATOM 783 C CA . ASP A 1 103 ? -1.500 0.009 2.336 1.00 91.88 103 ASP A CA 1
ATOM 784 C C . ASP A 1 103 ? -1.340 0.721 1.012 1.00 91.88 103 ASP A C 1
ATOM 786 O O . ASP A 1 103 ? -2.251 0.763 0.188 1.00 91.88 103 ASP A O 1
ATOM 790 N N . VAL A 1 104 ? -0.152 1.265 0.799 1.00 93.69 104 VAL A N 1
ATOM 791 C CA . VAL A 1 104 ? 0.260 1.767 -0.501 1.00 93.69 104 VAL A CA 1
ATOM 792 C C . VAL A 1 104 ? 1.042 0.658 -1.180 1.00 93.69 104 VAL A C 1
ATOM 794 O O . VAL A 1 104 ? 2.094 0.259 -0.677 1.00 93.69 104 VAL A O 1
ATOM 797 N N . LEU A 1 105 ? 0.526 0.149 -2.293 1.00 93.69 105 LEU A N 1
ATOM 798 C CA . LEU A 1 105 ? 1.140 -0.918 -3.076 1.00 93.69 105 LEU A CA 1
ATOM 799 C C . LEU A 1 105 ? 1.561 -0.374 -4.437 1.00 93.69 105 LEU A C 1
ATOM 801 O O . LEU A 1 105 ? 0.779 0.301 -5.100 1.00 93.69 105 LEU A O 1
ATOM 805 N N . VAL A 1 106 ? 2.783 -0.690 -4.857 1.00 94.88 106 VAL A N 1
ATOM 806 C CA . VAL A 1 106 ? 3.274 -0.440 -6.212 1.00 94.88 106 VAL A CA 1
ATOM 807 C C . VAL A 1 106 ? 3.655 -1.768 -6.856 1.00 94.88 106 VAL A C 1
ATOM 809 O O . VAL A 1 106 ? 4.501 -2.505 -6.340 1.00 94.88 106 VAL A O 1
ATOM 812 N N . THR A 1 107 ? 3.020 -2.068 -7.980 1.00 93.56 107 THR A N 1
ATOM 813 C CA . THR A 1 107 ? 3.169 -3.295 -8.772 1.00 93.56 107 THR A CA 1
ATOM 814 C C . THR A 1 107 ? 3.429 -2.945 -10.233 1.00 93.56 107 THR A C 1
ATOM 816 O O . THR A 1 107 ? 3.487 -1.772 -10.589 1.00 93.56 107 THR A O 1
ATOM 819 N N . ASN A 1 108 ? 3.581 -3.941 -11.097 1.00 90.44 108 ASN A N 1
ATOM 820 C CA . ASN A 1 108 ? 3.349 -3.776 -12.528 1.00 90.44 108 ASN A CA 1
ATOM 821 C C . ASN A 1 108 ? 1.858 -3.571 -12.829 1.00 90.44 108 ASN A C 1
ATOM 823 O O . ASN A 1 108 ? 1.025 -3.667 -11.922 1.00 90.44 108 ASN A O 1
ATOM 827 N N . ASP A 1 109 ? 1.531 -3.291 -14.089 1.00 83.38 109 ASP A N 1
ATOM 828 C CA . ASP A 1 109 ? 0.184 -2.867 -14.481 1.00 83.38 109 ASP A CA 1
ATOM 829 C C . ASP A 1 109 ? -0.899 -3.939 -14.260 1.00 83.38 109 ASP A C 1
ATOM 831 O O . ASP A 1 109 ? -2.057 -3.609 -14.021 1.00 83.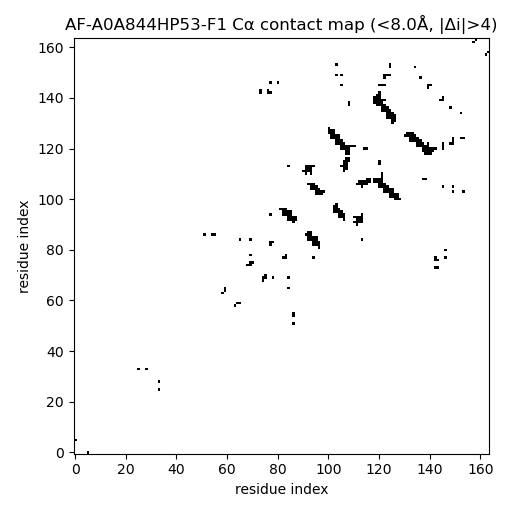38 109 ASP A O 1
ATOM 835 N N . ASP A 1 110 ? -0.530 -5.226 -14.266 1.00 82.31 110 ASP A N 1
ATOM 836 C CA . ASP A 1 110 ? -1.459 -6.335 -13.999 1.00 82.31 110 ASP A CA 1
ATOM 837 C C . ASP A 1 110 ? -1.520 -6.790 -12.524 1.00 82.31 110 ASP A C 1
ATOM 839 O O . ASP A 1 110 ? -2.254 -7.729 -12.189 1.00 82.31 110 ASP A O 1
ATOM 843 N N . GLY A 1 111 ? -0.759 -6.146 -11.634 1.00 83.00 111 GLY A N 1
ATOM 844 C CA . GLY A 1 111 ? -0.754 -6.437 -10.199 1.00 83.00 111 GLY A CA 1
ATOM 845 C C . GLY A 1 111 ? -0.057 -7.741 -9.794 1.00 83.00 111 GLY A C 1
ATOM 846 O O . GLY A 1 111 ? -0.181 -8.170 -8.641 1.00 83.00 111 GLY A O 1
ATOM 847 N N . THR A 1 112 ? 0.655 -8.414 -10.703 1.00 84.00 112 THR A N 1
ATOM 848 C CA . THR A 1 112 ? 1.264 -9.727 -10.429 1.00 84.00 112 THR A CA 1
ATOM 849 C C . THR A 1 112 ? 2.715 -9.668 -9.953 1.00 84.00 112 THR A C 1
ATOM 851 O O . THR A 1 112 ? 3.213 -10.637 -9.370 1.00 84.00 112 THR A O 1
ATOM 854 N N . SER A 1 113 ? 3.403 -8.545 -10.148 1.00 87.56 113 SER A N 1
ATOM 855 C CA . SER A 1 113 ? 4.840 -8.404 -9.916 1.00 87.56 113 SER A CA 1
ATOM 856 C C . SER A 1 113 ? 5.220 -7.021 -9.388 1.00 87.56 113 SER A C 1
ATOM 858 O O . SER A 1 113 ? 4.511 -6.040 -9.563 1.00 87.56 113 SER A O 1
ATOM 860 N N . HIS A 1 114 ? 6.396 -6.936 -8.771 1.00 88.38 114 HIS A N 1
ATOM 861 C CA . HIS A 1 114 ? 7.022 -5.686 -8.329 1.00 88.38 114 HIS A CA 1
ATOM 862 C C . HIS A 1 114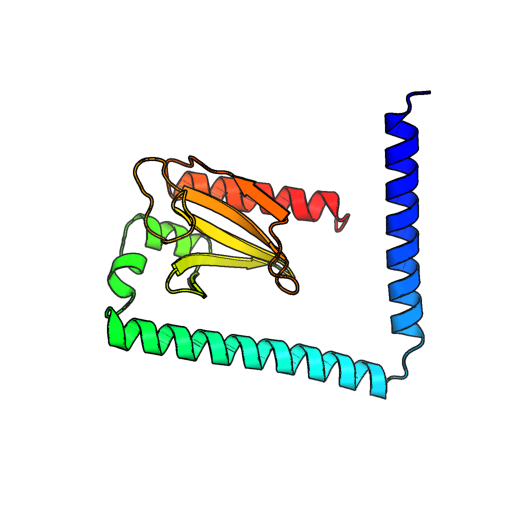 ? 7.945 -5.085 -9.405 1.00 88.38 114 HIS A C 1
ATOM 864 O O . HIS A 1 114 ? 8.532 -4.022 -9.200 1.00 88.38 114 HIS A O 1
ATOM 870 N N . ILE A 1 115 ? 8.132 -5.812 -10.512 1.00 88.50 115 ILE A N 1
ATOM 871 C CA . ILE A 1 115 ? 8.951 -5.434 -11.665 1.00 88.50 115 ILE A CA 1
ATOM 872 C C . ILE A 1 115 ? 7.995 -4.917 -12.735 1.00 88.50 115 ILE A C 1
ATOM 874 O O . ILE A 1 115 ? 7.123 -5.695 -13.117 1.00 88.50 115 ILE A O 1
ATOM 878 N N . PRO A 1 116 ? 8.166 -3.686 -13.241 1.00 89.31 116 PRO A N 1
ATOM 879 C CA . PRO A 1 116 ? 7.260 -3.106 -14.221 1.00 89.31 116 PRO A CA 1
ATOM 880 C C . PRO A 1 116 ? 7.317 -3.894 -15.531 1.00 89.31 116 PRO A C 1
ATOM 882 O O . PRO A 1 116 ? 8.362 -4.445 -15.897 1.00 89.31 116 PRO A O 1
ATOM 885 N N . ASP A 1 117 ? 6.198 -3.933 -16.240 1.00 87.00 117 ASP A N 1
ATOM 886 C CA . ASP A 1 117 ? 6.108 -4.479 -17.593 1.00 87.00 117 ASP A CA 1
ATOM 887 C C . ASP A 1 117 ? 6.244 -3.357 -18.640 1.00 87.00 117 ASP A C 1
ATOM 889 O O . ASP A 1 117 ? 6.828 -2.304 -18.373 1.00 87.00 117 ASP A O 1
ATOM 893 N N . GLU A 1 118 ? 5.792 -3.607 -19.870 1.00 88.88 118 GLU A N 1
ATOM 894 C CA . GLU A 1 118 ? 5.843 -2.620 -20.952 1.00 88.88 118 GLU A CA 1
ATOM 895 C C . GLU A 1 118 ? 4.903 -1.427 -20.739 1.00 88.88 118 GLU A C 1
ATOM 897 O O . GLU A 1 118 ? 5.187 -0.343 -21.256 1.00 88.88 118 GLU A O 1
ATOM 902 N N . ASP A 1 119 ? 3.842 -1.615 -19.952 1.00 88.81 119 ASP A N 1
ATOM 903 C CA . ASP A 1 119 ? 2.872 -0.581 -19.602 1.00 88.81 119 ASP A CA 1
ATOM 904 C C . ASP A 1 119 ? 3.324 0.185 -18.346 1.00 88.81 119 ASP A C 1
ATOM 906 O O . ASP A 1 119 ? 3.030 1.370 -18.184 1.00 88.81 119 ASP A O 1
ATOM 910 N N . GLY A 1 120 ? 4.167 -0.435 -17.520 1.00 91.81 120 GLY A N 1
ATOM 911 C CA . GLY A 1 120 ? 4.938 0.213 -16.468 1.00 91.81 120 GLY A CA 1
ATOM 912 C C . GLY A 1 120 ? 4.509 -0.244 -15.081 1.00 91.81 120 GLY A C 1
ATOM 913 O O . GLY A 1 120 ? 4.297 -1.429 -14.830 1.00 91.81 120 GLY A O 1
ATOM 914 N N . TYR A 1 121 ? 4.451 0.707 -14.154 1.00 95.38 121 TYR A N 1
ATOM 915 C CA . TYR A 1 121 ? 3.986 0.495 -12.793 1.00 95.38 121 TYR A CA 1
ATOM 916 C C . TYR A 1 121 ? 2.510 0.876 -12.636 1.00 95.38 121 TYR A C 1
ATOM 918 O O . TYR A 1 121 ? 2.003 1.800 -13.277 1.00 95.38 121 TYR A O 1
ATOM 926 N N . GLN A 1 122 ? 1.867 0.223 -11.679 1.00 94.75 122 GLN A N 1
ATOM 927 C CA . GLN A 1 122 ? 0.615 0.631 -11.069 1.00 94.75 122 GLN A CA 1
ATOM 928 C C . GLN A 1 122 ? 0.875 0.967 -9.599 1.00 94.75 122 GLN A C 1
ATOM 930 O O . GLN A 1 122 ? 1.581 0.236 -8.907 1.00 94.75 122 GLN A O 1
ATOM 935 N N . ALA A 1 123 ? 0.303 2.062 -9.108 1.00 94.88 123 ALA A N 1
ATOM 936 C CA . ALA A 1 123 ? 0.286 2.427 -7.696 1.00 94.88 123 ALA A CA 1
ATOM 937 C C . ALA A 1 123 ? -1.158 2.422 -7.185 1.00 94.88 123 ALA A C 1
ATOM 939 O O . ALA A 1 123 ? -2.053 2.934 -7.854 1.00 94.88 123 ALA A O 1
ATOM 940 N N . GLY A 1 124 ? -1.398 1.857 -6.005 1.00 93.50 124 GLY A N 1
ATOM 941 C CA . GLY A 1 124 ? -2.726 1.767 -5.406 1.00 93.50 124 GLY A CA 1
ATOM 942 C C . GLY A 1 124 ? -2.715 1.977 -3.898 1.00 93.50 124 GLY A C 1
ATOM 943 O O . GLY A 1 124 ? -1.732 1.663 -3.226 1.00 93.50 124 GLY A O 1
ATOM 944 N N . ILE A 1 125 ? -3.822 2.498 -3.374 1.00 92.81 125 ILE A N 1
ATOM 945 C CA . ILE A 1 125 ? -4.115 2.575 -1.944 1.00 92.81 125 ILE A CA 1
ATOM 946 C C . ILE A 1 125 ? -5.215 1.574 -1.629 1.00 92.81 125 ILE A C 1
ATOM 948 O O . ILE A 1 125 ? -6.272 1.586 -2.258 1.00 92.81 125 ILE A O 1
ATOM 952 N N . TYR A 1 126 ? -4.972 0.754 -0.617 1.00 89.94 126 TYR A N 1
ATOM 953 C CA . TYR A 1 126 ? -5.869 -0.298 -0.168 1.00 89.94 126 TYR A CA 1
ATOM 954 C C . TYR A 1 126 ? -6.171 -0.124 1.313 1.00 89.94 126 TYR A C 1
ATOM 956 O O . TYR A 1 126 ? -5.314 0.306 2.086 1.00 89.94 126 TYR A O 1
ATOM 964 N N . ASP A 1 127 ? -7.394 -0.442 1.716 1.00 86.00 127 ASP A N 1
ATOM 965 C CA . ASP A 1 127 ? -7.740 -0.522 3.130 1.00 86.00 127 ASP A CA 1
ATOM 966 C C . ASP A 1 127 ? -7.142 -1.800 3.741 1.00 86.00 127 ASP A C 1
ATOM 968 O O . ASP A 1 127 ? -7.318 -2.893 3.199 1.00 86.00 127 ASP A O 1
ATOM 972 N N . ASN A 1 128 ? -6.428 -1.678 4.862 1.00 80.56 128 ASN A N 1
ATOM 973 C CA . ASN A 1 128 ? -5.718 -2.815 5.461 1.00 80.56 128 ASN A CA 1
ATOM 974 C C . ASN A 1 128 ? -6.651 -3.856 6.076 1.00 80.56 128 ASN A C 1
ATOM 976 O O . ASN A 1 128 ? -6.259 -5.016 6.212 1.00 80.56 128 ASN A O 1
ATOM 980 N N . ASP A 1 129 ? -7.853 -3.449 6.480 1.00 77.25 129 ASP A N 1
ATOM 981 C CA . ASP A 1 129 ? -8.796 -4.320 7.169 1.00 77.25 129 ASP A CA 1
ATOM 982 C C . ASP A 1 129 ? -9.699 -5.055 6.177 1.00 77.25 129 ASP A C 1
ATOM 984 O O . ASP A 1 129 ? -10.027 -6.228 6.392 1.00 77.25 129 ASP A O 1
ATOM 988 N N . THR A 1 130 ? -10.104 -4.391 5.090 1.00 77.75 130 THR A N 1
ATOM 989 C CA . THR A 1 130 ? -11.000 -4.977 4.079 1.00 77.75 130 THR A CA 1
ATOM 990 C C . THR A 1 130 ? -10.275 -5.517 2.850 1.00 77.75 130 THR A C 1
ATOM 992 O O . THR A 1 130 ? -10.859 -6.309 2.108 1.00 77.75 130 THR A O 1
ATOM 995 N N . CYS A 1 131 ? -9.014 -5.129 2.640 1.00 78.44 131 CYS A N 1
ATOM 996 C CA . CYS A 1 131 ? -8.257 -5.350 1.406 1.00 78.44 131 CYS A CA 1
ATOM 997 C C . CYS A 1 131 ? -8.940 -4.763 0.156 1.00 78.44 131 CYS A C 1
ATOM 999 O O . CYS A 1 131 ? -8.663 -5.207 -0.960 1.00 78.44 131 CYS A O 1
ATOM 1001 N N . GLU A 1 132 ? -9.855 -3.804 0.321 1.00 83.75 132 GLU A N 1
ATOM 1002 C CA . GLU A 1 132 ? -10.521 -3.146 -0.801 1.00 83.75 132 GLU A CA 1
ATOM 1003 C C . GLU A 1 132 ? -9.647 -2.026 -1.366 1.00 83.75 132 GLU A C 1
ATOM 1005 O O . GLU A 1 132 ? -9.016 -1.267 -0.627 1.00 83.75 132 GLU A O 1
ATOM 1010 N N . GLU A 1 133 ? -9.624 -1.921 -2.695 1.00 88.50 133 GLU A N 1
ATOM 1011 C CA . GLU A 1 133 ? -8.978 -0.810 -3.386 1.00 88.50 133 GLU A CA 1
ATOM 1012 C C . GLU A 1 133 ? -9.755 0.484 -3.124 1.00 88.50 133 GLU A C 1
ATOM 1014 O O . GLU A 1 133 ? -10.960 0.571 -3.370 1.00 88.50 133 GLU A O 1
ATOM 1019 N N . ILE A 1 134 ? -9.050 1.502 -2.640 1.00 89.12 134 ILE A N 1
ATOM 1020 C CA . ILE A 1 134 ? -9.581 2.850 -2.426 1.00 89.12 134 ILE A CA 1
ATOM 1021 C C . ILE A 1 134 ? -9.351 3.699 -3.679 1.00 89.12 134 ILE A C 1
ATOM 1023 O O . ILE A 1 134 ? -10.244 4.424 -4.121 1.00 89.12 134 ILE A O 1
ATOM 1027 N N . SER A 1 135 ? -8.144 3.629 -4.236 1.00 91.25 135 SER A N 1
ATOM 1028 C CA . SER A 1 135 ? -7.774 4.282 -5.489 1.00 91.25 135 SER A CA 1
ATOM 1029 C C . SER A 1 135 ? -6.557 3.608 -6.106 1.00 91.25 135 SER A C 1
ATOM 1031 O O . SER A 1 135 ? -5.701 3.081 -5.395 1.00 91.25 135 SER A O 1
ATOM 1033 N N . SER A 1 136 ? -6.451 3.670 -7.430 1.00 93.38 136 SER A N 1
ATOM 1034 C CA . SER A 1 136 ? -5.285 3.199 -8.166 1.00 93.38 136 SER A CA 1
ATOM 1035 C C . SER A 1 136 ? -4.984 4.078 -9.377 1.00 93.38 136 SER A C 1
ATOM 1037 O O . SER A 1 136 ? -5.855 4.772 -9.910 1.00 93.38 136 SER A O 1
ATOM 1039 N N . GLN A 1 137 ? -3.724 4.064 -9.796 1.00 93.69 137 GLN A N 1
ATOM 1040 C CA . GLN A 1 137 ? -3.246 4.688 -11.014 1.00 93.69 137 GLN A CA 1
ATOM 1041 C C . GLN A 1 137 ? -2.268 3.750 -11.717 1.00 93.69 137 GLN A C 1
ATOM 1043 O O . GLN A 1 137 ? -1.364 3.203 -11.095 1.00 93.69 137 GLN A O 1
ATOM 1048 N N . SER A 1 138 ? -2.466 3.604 -13.022 1.00 94.38 138 SER A N 1
ATOM 1049 C CA . SER A 1 138 ? -1.742 2.697 -13.915 1.00 94.38 138 SER A CA 1
ATOM 1050 C C . SER A 1 138 ? -0.884 3.461 -14.922 1.00 94.38 138 SER A C 1
ATOM 1052 O O . SER A 1 138 ? -0.995 4.687 -15.038 1.00 94.38 138 SER A O 1
ATOM 1054 N N . ASN A 1 139 ? -0.099 2.728 -15.714 1.00 93.62 139 ASN A N 1
ATOM 1055 C CA . ASN A 1 139 ? 0.779 3.258 -16.762 1.00 93.62 139 ASN A CA 1
ATOM 1056 C C . ASN A 1 139 ? 1.853 4.239 -16.257 1.00 93.62 139 ASN A C 1
ATOM 1058 O O . ASN A 1 139 ? 2.118 5.272 -16.881 1.00 93.62 139 ASN A O 1
ATOM 1062 N N . ILE A 1 140 ? 2.438 3.961 -15.091 1.00 94.25 140 ILE A N 1
ATOM 1063 C CA . ILE A 1 140 ? 3.444 4.821 -14.471 1.00 94.25 140 ILE A CA 1
ATOM 1064 C C . ILE A 1 140 ? 4.839 4.379 -14.946 1.00 94.25 140 ILE A C 1
ATOM 1066 O O . ILE A 1 140 ? 5.312 3.310 -14.568 1.00 94.25 140 ILE A O 1
ATOM 1070 N N . PRO A 1 141 ? 5.549 5.173 -15.758 1.00 93.19 141 PRO A N 1
ATOM 1071 C CA . PRO A 1 141 ? 6.698 4.684 -16.520 1.00 93.19 141 PRO A CA 1
ATOM 1072 C C . PRO A 1 141 ? 7.959 4.433 -15.686 1.00 93.19 141 PRO A C 1
ATOM 1074 O O . PRO A 1 141 ? 8.885 3.782 -16.167 1.00 93.19 141 PRO A O 1
ATOM 1077 N N . THR A 1 142 ? 8.058 4.981 -14.470 1.00 94.50 142 THR A N 1
ATOM 1078 C CA . THR A 1 142 ? 9.279 4.880 -13.656 1.00 94.50 142 THR A CA 1
ATOM 1079 C C . THR A 1 142 ? 8.983 4.714 -12.172 1.00 94.50 142 THR A C 1
ATOM 1081 O O . THR A 1 142 ? 7.954 5.172 -11.675 1.00 94.50 142 THR A O 1
ATOM 1084 N N . ALA A 1 143 ? 9.938 4.136 -11.438 1.00 93.62 143 ALA A N 1
ATOM 1085 C CA . ALA A 1 143 ? 9.853 4.007 -9.987 1.00 93.62 143 ALA A CA 1
ATOM 1086 C C . ALA A 1 143 ? 9.753 5.371 -9.281 1.00 93.62 143 ALA A C 1
ATOM 1088 O O . ALA A 1 143 ? 8.972 5.524 -8.346 1.00 93.62 143 ALA A O 1
ATOM 1089 N N . GLN A 1 144 ? 10.499 6.388 -9.733 1.00 95.69 144 GLN A N 1
ATOM 1090 C CA . GLN A 1 144 ? 10.407 7.739 -9.165 1.00 95.69 144 GLN A CA 1
ATOM 1091 C C . GLN A 1 144 ? 9.015 8.349 -9.338 1.00 95.69 144 GLN A C 1
ATOM 1093 O O . GLN A 1 144 ? 8.505 8.950 -8.397 1.00 95.69 144 GLN A O 1
ATOM 1098 N N . GLU A 1 145 ? 8.400 8.196 -10.510 1.00 95.56 145 GLU A N 1
ATOM 1099 C CA . GLU A 1 145 ? 7.035 8.680 -10.731 1.00 95.56 145 GLU A CA 1
ATOM 1100 C C . GLU A 1 145 ? 6.019 7.888 -9.905 1.00 95.56 145 GLU A C 1
ATOM 1102 O O . GLU A 1 145 ? 5.124 8.491 -9.322 1.00 95.56 145 GLU A O 1
ATOM 1107 N N . ALA A 1 146 ? 6.203 6.572 -9.758 1.00 95.00 146 ALA A N 1
ATOM 1108 C CA . ALA A 1 146 ? 5.335 5.748 -8.920 1.00 95.00 146 ALA A CA 1
A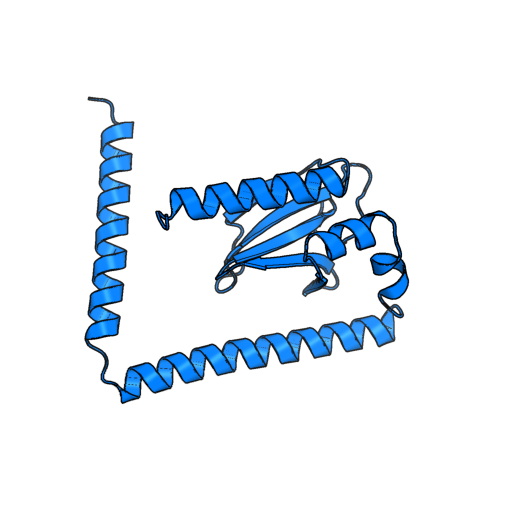TOM 1109 C C . ALA A 1 146 ? 5.394 6.161 -7.445 1.00 95.00 146 ALA A C 1
ATOM 1111 O O . ALA A 1 146 ? 4.359 6.232 -6.793 1.00 95.00 146 ALA A O 1
ATOM 1112 N N . ILE A 1 147 ? 6.581 6.504 -6.933 1.00 95.56 147 ILE A N 1
ATOM 1113 C CA . ILE A 1 147 ? 6.754 7.035 -5.573 1.00 95.56 1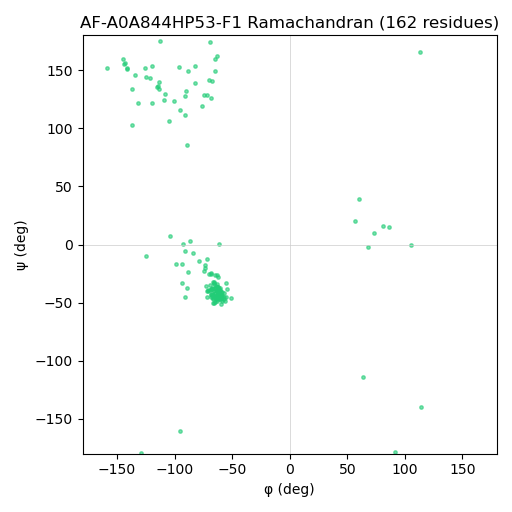47 ILE A CA 1
ATOM 1114 C C . ILE A 1 147 ? 6.032 8.378 -5.411 1.00 95.56 147 ILE A C 1
ATOM 1116 O O . ILE A 1 147 ? 5.340 8.578 -4.416 1.00 95.56 147 ILE A O 1
ATOM 1120 N N . LEU A 1 148 ? 6.177 9.289 -6.378 1.00 95.12 148 LEU A N 1
ATOM 1121 C CA . LEU A 1 148 ? 5.519 10.598 -6.325 1.00 95.12 148 LEU A CA 1
ATOM 1122 C C . LEU A 1 148 ? 3.995 10.461 -6.346 1.00 95.12 148 LEU A C 1
ATOM 1124 O O . LEU A 1 148 ? 3.325 11.049 -5.503 1.00 95.12 148 LEU A O 1
ATOM 1128 N N . ILE A 1 149 ? 3.462 9.644 -7.256 1.00 93.12 149 ILE A N 1
ATOM 1129 C CA . ILE A 1 149 ? 2.025 9.372 -7.362 1.00 93.12 149 ILE A CA 1
ATOM 1130 C C . ILE A 1 149 ? 1.510 8.717 -6.079 1.00 93.12 149 ILE A C 1
ATOM 1132 O O . ILE A 1 149 ? 0.496 9.143 -5.537 1.00 93.12 149 ILE A O 1
ATOM 1136 N N . ALA A 1 150 ? 2.231 7.735 -5.538 1.00 91.00 150 ALA A N 1
ATOM 1137 C CA . ALA A 1 150 ? 1.893 7.099 -4.271 1.00 91.00 150 ALA A CA 1
ATOM 1138 C C . ALA A 1 150 ? 1.805 8.106 -3.106 1.00 91.00 150 ALA A C 1
ATOM 1140 O O . ALA A 1 150 ? 0.846 8.072 -2.331 1.00 91.00 150 ALA A O 1
ATOM 1141 N N . ASP A 1 151 ? 2.768 9.025 -2.996 1.00 90.81 151 ASP A N 1
ATOM 1142 C CA . ASP A 1 151 ? 2.764 10.075 -1.970 1.00 90.81 151 ASP A CA 1
ATOM 1143 C C . ASP A 1 151 ? 1.637 11.113 -2.211 1.00 90.81 151 ASP A C 1
ATOM 1145 O O . ASP A 1 151 ? 1.032 11.608 -1.254 1.00 90.81 151 ASP A O 1
ATOM 1149 N N . GLU A 1 152 ? 1.301 11.427 -3.468 1.00 91.69 152 GLU A N 1
ATOM 1150 C CA . GLU A 1 152 ? 0.173 12.302 -3.829 1.00 91.69 152 GLU A CA 1
ATOM 1151 C C . GLU A 1 152 ? -1.176 11.668 -3.471 1.00 91.69 152 GLU A C 1
ATOM 1153 O O . GLU A 1 152 ? -1.973 12.285 -2.758 1.00 91.69 152 GLU A O 1
ATOM 1158 N N . MET A 1 153 ? -1.403 10.417 -3.879 1.00 87.94 153 MET A N 1
ATOM 1159 C CA . MET A 1 153 ? -2.605 9.647 -3.549 1.00 87.94 153 MET A CA 1
ATOM 1160 C C . MET A 1 153 ? -2.783 9.543 -2.032 1.00 87.94 153 MET A C 1
ATOM 1162 O O . MET A 1 153 ? -3.889 9.708 -1.510 1.00 87.94 153 MET A O 1
ATOM 1166 N N . GLN A 1 154 ? -1.683 9.319 -1.304 1.00 84.25 154 GLN A N 1
ATOM 1167 C CA . GLN A 1 154 ? -1.683 9.301 0.153 1.00 84.25 154 GLN A CA 1
ATOM 1168 C C . GLN A 1 154 ? -2.149 10.656 0.702 1.00 84.25 154 GLN A C 1
ATOM 1170 O O . GLN A 1 154 ? -3.045 10.717 1.549 1.00 84.25 154 GLN A O 1
ATOM 1175 N N . ALA A 1 155 ? -1.544 11.752 0.242 1.00 85.38 155 ALA A N 1
ATOM 1176 C CA . ALA A 1 155 ? -1.875 13.091 0.712 1.00 85.38 155 ALA A CA 1
ATOM 1177 C C . ALA A 1 155 ? -3.342 13.457 0.434 1.00 85.38 155 ALA A C 1
ATOM 1179 O O . ALA A 1 155 ? -3.979 14.105 1.266 1.00 85.38 155 ALA A O 1
ATOM 1180 N N . GLU A 1 156 ? -3.895 13.043 -0.705 1.00 84.00 156 GLU A N 1
ATOM 1181 C CA . GLU A 1 156 ? -5.311 13.233 -1.031 1.00 84.00 156 GLU A CA 1
ATOM 1182 C C . GLU A 1 156 ? -6.235 12.409 -0.131 1.00 84.00 156 GLU A C 1
ATOM 1184 O O . GLU A 1 156 ? -7.224 12.947 0.374 1.00 84.00 156 GLU A O 1
ATOM 1189 N N . HIS A 1 157 ? -5.890 11.148 0.150 1.00 81.06 157 HIS A N 1
ATOM 1190 C CA . HIS A 1 157 ? -6.665 10.297 1.054 1.00 81.06 157 HIS A CA 1
ATOM 1191 C C . HIS A 1 157 ?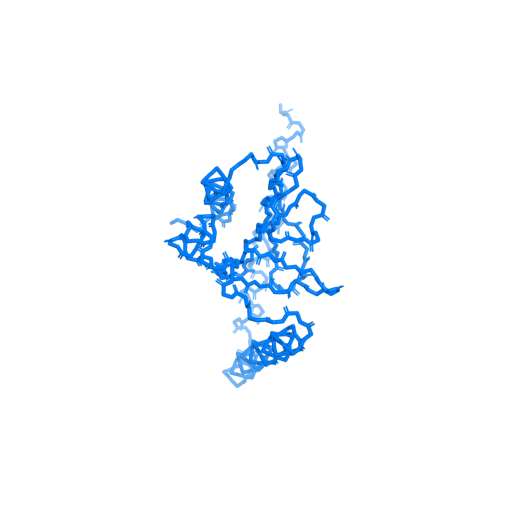 -6.822 10.933 2.444 1.00 81.06 157 HIS A C 1
ATOM 1193 O O . HIS A 1 157 ? -7.936 11.023 2.966 1.00 81.06 157 HIS A O 1
ATOM 1199 N N . PHE A 1 158 ? -5.728 11.438 3.026 1.00 77.12 158 PHE 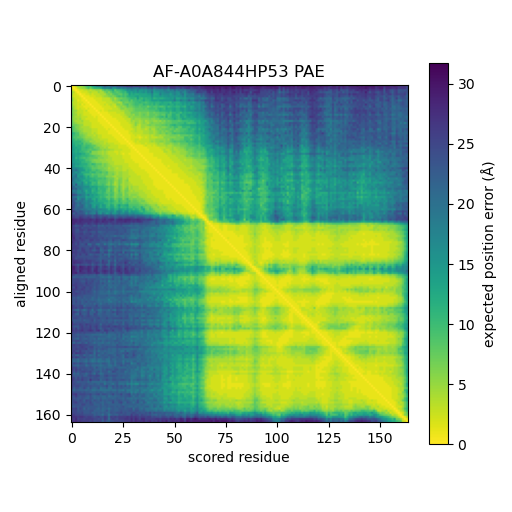A N 1
ATOM 1200 C CA . PHE A 1 158 ? -5.768 12.062 4.355 1.00 77.12 158 PHE A CA 1
ATOM 1201 C C . PHE A 1 158 ? -6.444 13.439 4.357 1.00 77.12 158 PHE A C 1
ATOM 1203 O O . PHE A 1 158 ? -7.192 13.742 5.288 1.00 77.12 158 PHE A O 1
ATOM 1210 N N . LYS A 1 159 ? -6.280 14.252 3.301 1.00 78.00 159 LYS A N 1
ATOM 1211 C CA . LYS A 1 159 ? -7.020 15.523 3.166 1.00 78.00 159 LYS A CA 1
ATOM 1212 C C . LYS A 1 159 ? -8.533 15.304 3.143 1.00 78.00 159 LYS A C 1
ATOM 1214 O O . LYS A 1 159 ? -9.263 16.057 3.783 1.00 78.00 159 LYS A O 1
ATOM 1219 N N . ASN A 1 160 ? -8.999 14.272 2.442 1.00 66.12 160 ASN A N 1
ATOM 1220 C CA . ASN A 1 160 ? -10.425 13.976 2.307 1.00 66.12 160 ASN A CA 1
ATOM 1221 C C . ASN A 1 160 ? -11.039 13.369 3.580 1.00 66.12 160 ASN A C 1
ATOM 1223 O O . ASN A 1 160 ? -12.243 13.505 3.792 1.00 66.12 160 ASN A O 1
ATOM 1227 N N . LYS A 1 161 ? -10.227 12.753 4.452 1.00 62.84 161 LYS A N 1
ATOM 1228 C CA . LYS A 1 161 ? -10.669 12.246 5.764 1.00 62.84 161 LYS A CA 1
ATOM 1229 C C . LYS A 1 161 ? -10.683 13.297 6.883 1.00 62.84 161 LYS A C 1
ATOM 1231 O O . LYS A 1 161 ? -11.258 13.035 7.933 1.00 62.84 161 LYS A O 1
ATOM 1236 N N . GLY A 1 162 ? -10.165 14.505 6.646 1.00 47.66 162 GLY A N 1
ATOM 1237 C CA . GLY A 1 162 ? -10.301 15.634 7.575 1.00 47.66 162 GLY A CA 1
ATOM 1238 C C . GLY A 1 162 ? -9.324 15.646 8.757 1.00 47.66 162 GLY A C 1
ATOM 1239 O O . GLY A 1 162 ? -9.540 16.417 9.689 1.00 47.66 162 GLY A O 1
ATOM 1240 N N . ASP A 1 163 ? -8.249 14.858 8.705 1.00 45.91 163 ASP A N 1
ATOM 1241 C CA . ASP A 1 163 ? -7.173 14.892 9.701 1.00 45.91 163 ASP A CA 1
ATOM 1242 C C . ASP A 1 163 ? -6.107 15.923 9.287 1.00 45.91 163 ASP A C 1
ATOM 1244 O O . ASP A 1 163 ? -5.120 15.599 8.620 1.00 45.91 163 ASP A O 1
ATOM 1248 N N . ALA A 1 164 ? -6.327 17.188 9.658 1.00 38.03 164 ALA A N 1
ATOM 1249 C CA . ALA A 1 164 ? -5.335 18.265 9.600 1.00 38.03 164 ALA A CA 1
ATOM 1250 C C . ALA A 1 164 ? -5.263 19.015 10.935 1.00 38.03 164 ALA A C 1
ATOM 1252 O O . ALA A 1 164 ? -6.338 19.346 11.488 1.00 38.03 164 ALA A O 1
#

Foldseek 3Di:
DDPVVVVVVVVVVVVVVVVVVVVVVQVPDDPVRNVVVVVVVVVVVVVVVVVFVVVQVVCCVPPNDCCVVCVDPLNVVLVVLVWDWGDPDPQAIWGWDDDDQKIWTKAEQVRRYNAHDPLGIKIFIAGNVPRDTPDIDTSQHGSVSNSVVSVVVVVVVCVVVPDD

Nearest PDB structures (foldseek):
  3ly8-assembly1_A-2  TM=4.840E-01  e=1.529E+00  Escherichia coli str. K-12 substr. MG1655
  3ly7-assembly1_A  TM=4.833E-01  e=2.203E+00  Escherichia coli str. K-12 substr. MG1655
  7abw-assembly2_B  TM=3.879E-01  e=1.835E+00  Pseudomonas aeruginosa
  2hc5-assembly1_A  TM=3.411E-01  e=3.371E+00  Bacillus subtilis

Radius of gyration: 19.33 Å; Cα contacts (8 Å, |Δi|>4): 191; chains: 1; bounding box: 50×46×51 Å

pLDDT: mean 83.37, std 10.89, range [38.03, 95.81]

Organism: NCBI:txid2006130

Solvent-accessible surface area (backbone atoms only — not comparable to full-atom values): 9008 Å² total; per-residue (Å²): 137,60,74,63,64,54,50,53,53,49,53,54,49,52,52,53,50,50,53,54,50,50,53,50,55,59,68,70,46,51,73,68,55,50,51,51,50,53,51,50,52,49,52,52,51,54,52,50,53,55,49,50,50,52,51,50,51,54,42,39,76,73,77,44,73,66,60,64,57,51,68,32,77,54,32,44,52,41,44,75,73,62,30,44,86,38,71,83,52,101,83,19,32,23,38,31,34,83,54,94,68,32,34,36,39,33,18,10,62,84,60,56,28,58,63,57,56,98,62,11,24,19,29,35,37,25,37,67,88,78,69,44,79,77,48,73,50,66,61,27,84,41,59,71,56,38,52,51,50,46,53,48,54,50,52,51,55,43,61,75,71,66,78,124

Sequence (164 aa):
MNWMDEYEAELAGQARAAIAAEDAAWNALSPAEKEAALAADRAKREAEDARQERIRQHHLERFGPDDEAEASTDGKAFIAAGFTLHHTGGGCMAWRKIIGTVDVLVTNDDGTSHIPDEDGYQAGIYDNDTCEEISSQSNIPTAQEAILIADEMQAEHFKNKGDA

Secondary structure (DSSP, 8-state):
--HHHHHHHHHHHHHHHHHHHHHHHHHHS-HHHHHHHHHHHHHHHHHHHHHHHHHHHHHHHHH--THHHHHSHHHHHHHHTT-EEEEEETTEEEEEEEETTEEEEEEETTSS-SS--SS-EEEEEEETTT--EEEEEEEE-SHHHHHHHHHHHHHHHHHHHT--

Mean predicted aligned error: 11.95 Å